Protein AF-A0A164BHK9-F1 (afdb_monomer)

Mean predicted aligned error: 6.38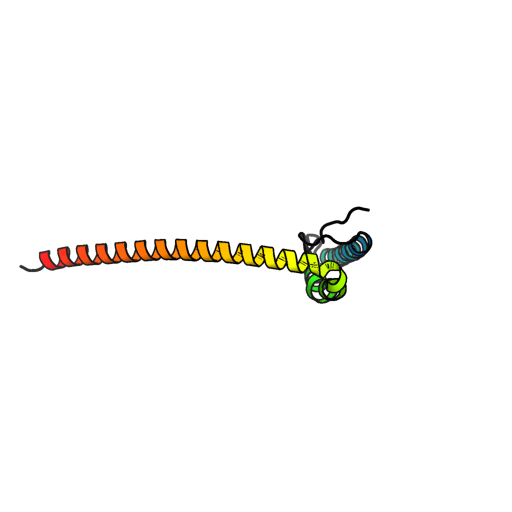 Å

Radius of gyration: 27.45 Å; Cα contacts (8 Å, |Δi|>4): 54; chains: 1; bounding box: 61×32×74 Å

Sequence (116 aa):
MLSRPHPCLGWLYISPADTRRVMDRLLHYRDLELAQDRNFTGMPQAFIDWTWLGWLPSNLHRYEEQVRQHIAYLDGKLSTLNRELEQLAGGVLDNRDAAADLRERLQRQLDARELP

Secondary structure (DSSP, 8-state):
---EE-SSSTT-EE-HHHHHHHHHHHHHHHHHHHHH-TT--S--HHHHHHIIIIIHHHHHHHHHHHHHHHHHHHHHHHHHHHHHHHHHHHHHHHHHHHHHHHHHHHHHHHHHHS--

pLDDT: mean 94.59, std 7.69, range [54.53, 98.38]

Structure (mmCIF, N/CA/C/O backbone):
data_AF-A0A164BHK9-F1
#
_entry.id   AF-A0A164BHK9-F1
#
loop_
_atom_site.group_PDB
_atom_site.id
_atom_site.type_symbol
_atom_site.label_atom_id
_atom_site.label_alt_id
_atom_site.label_comp_id
_atom_site.label_asym_id
_atom_site.label_entity_id
_atom_site.label_seq_id
_atom_site.pdbx_PDB_ins_code
_atom_site.Cartn_x
_atom_site.Cartn_y
_atom_site.Cartn_z
_atom_site.occupancy
_atom_site.B_iso_or_equiv
_atom_site.auth_seq_id
_atom_site.auth_comp_id
_atom_site.auth_asym_id
_atom_site.auth_atom_id
_atom_site.pdbx_PDB_model_num
ATOM 1 N N . MET A 1 1 ? 11.258 15.377 -22.184 1.00 55.84 1 MET A N 1
ATOM 2 C CA . MET A 1 1 ? 10.043 14.612 -21.817 1.00 55.84 1 MET A CA 1
ATOM 3 C C . MET A 1 1 ? 9.897 14.661 -20.306 1.00 55.84 1 MET A C 1
ATOM 5 O O . MET A 1 1 ? 10.898 14.460 -19.632 1.00 55.84 1 MET A O 1
ATOM 9 N N . LEU A 1 2 ? 8.708 14.983 -19.795 1.00 72.00 2 LEU A N 1
ATOM 10 C CA . LEU A 1 2 ? 8.426 15.035 -18.354 1.00 72.00 2 LEU A CA 1
ATOM 11 C C . LEU A 1 2 ? 8.398 13.615 -17.760 1.00 72.00 2 LEU A C 1
ATOM 13 O O . LEU A 1 2 ? 8.042 12.666 -18.465 1.00 72.00 2 LEU A O 1
ATOM 17 N N . SER A 1 3 ? 8.795 13.472 -16.494 1.00 83.00 3 SER A N 1
ATOM 18 C CA . SER A 1 3 ? 8.666 12.221 -15.738 1.00 83.00 3 SER A CA 1
ATOM 19 C C . SER A 1 3 ? 7.192 11.826 -15.604 1.00 83.00 3 SER A C 1
ATOM 21 O O . SER A 1 3 ? 6.305 12.680 -15.549 1.00 83.00 3 SER A O 1
ATOM 23 N N . ARG A 1 4 ? 6.919 10.519 -15.588 1.00 92.94 4 ARG A N 1
ATOM 24 C CA . ARG A 1 4 ? 5.563 9.961 -15.460 1.00 92.94 4 ARG A CA 1
ATOM 25 C C . ARG A 1 4 ? 5.515 8.962 -14.307 1.00 92.94 4 ARG A C 1
ATOM 27 O O . ARG A 1 4 ? 6.542 8.343 -14.032 1.00 92.94 4 ARG A O 1
ATOM 34 N N . PRO A 1 5 ? 4.361 8.784 -13.648 1.00 96.75 5 PRO A N 1
ATOM 35 C CA . PRO A 1 5 ? 4.225 7.760 -12.624 1.00 96.75 5 PRO A CA 1
ATOM 36 C C . PRO A 1 5 ? 4.349 6.360 -13.240 1.00 96.75 5 PRO A C 1
ATOM 38 O O . PRO A 1 5 ? 3.863 6.104 -14.346 1.00 96.75 5 PRO A O 1
ATOM 41 N N . HIS A 1 6 ? 5.002 5.449 -12.522 1.00 97.31 6 HIS A N 1
ATOM 42 C CA . HIS A 1 6 ? 5.078 4.041 -12.884 1.00 97.31 6 HIS A CA 1
ATOM 43 C C . HIS A 1 6 ? 3.663 3.432 -12.840 1.00 97.31 6 HIS A C 1
ATOM 45 O O . HIS A 1 6 ? 2.962 3.600 -11.843 1.00 97.31 6 HIS A O 1
ATOM 51 N N . PRO A 1 7 ? 3.219 2.682 -13.864 1.00 96.50 7 PRO A N 1
ATOM 52 C CA . PRO A 1 7 ? 1.835 2.213 -13.968 1.00 96.50 7 PRO A CA 1
ATOM 53 C C . PRO A 1 7 ? 1.410 1.294 -12.812 1.00 96.50 7 PRO A C 1
ATOM 55 O O . PRO A 1 7 ? 0.268 1.366 -12.376 1.00 96.50 7 PRO A O 1
ATOM 58 N N . CYS A 1 8 ? 2.316 0.454 -12.295 1.00 96.44 8 CYS A N 1
ATOM 59 C CA . CYS A 1 8 ? 2.058 -0.380 -11.108 1.00 96.44 8 CYS A CA 1
ATOM 60 C C . CYS A 1 8 ? 2.337 0.357 -9.782 1.00 96.44 8 CYS A C 1
ATOM 62 O O . CYS A 1 8 ? 1.781 0.005 -8.748 1.00 96.44 8 CYS A O 1
ATOM 64 N N . LEU A 1 9 ? 3.211 1.369 -9.793 1.00 96.81 9 LEU A N 1
ATOM 65 C CA . LEU A 1 9 ? 3.679 2.071 -8.593 1.00 96.81 9 LEU A CA 1
ATOM 66 C C . LEU A 1 9 ? 3.331 3.549 -8.765 1.00 96.81 9 LEU A C 1
ATOM 68 O O . LEU A 1 9 ? 4.212 4.369 -8.989 1.00 96.81 9 LEU A O 1
ATOM 72 N N . GLY A 1 10 ? 2.040 3.885 -8.732 1.00 96.06 10 GLY A N 1
ATOM 73 C CA . GLY A 1 10 ? 1.531 5.207 -9.138 1.00 96.06 10 GLY A CA 1
ATOM 74 C C . GLY A 1 10 ? 2.110 6.416 -8.385 1.00 96.06 10 GLY A C 1
ATOM 75 O O . GLY A 1 10 ? 1.932 7.549 -8.821 1.00 96.06 10 GLY A O 1
ATOM 76 N N . TRP A 1 11 ? 2.818 6.188 -7.279 1.00 96.88 11 TRP A N 1
ATOM 77 C CA . TRP A 1 11 ? 3.549 7.191 -6.500 1.00 96.88 11 TRP A CA 1
ATOM 78 C C . TRP A 1 11 ? 4.995 7.419 -6.979 1.00 96.88 11 TRP A C 1
ATOM 80 O O . TRP A 1 11 ? 5.596 8.435 -6.642 1.00 96.88 11 TRP A O 1
ATOM 90 N N . LEU A 1 12 ? 5.561 6.492 -7.755 1.00 97.62 12 LEU A N 1
ATOM 91 C CA . LEU A 1 12 ? 6.949 6.505 -8.205 1.00 97.62 12 LEU A CA 1
ATOM 92 C C . LEU A 1 12 ? 7.063 7.164 -9.581 1.00 97.62 12 LEU A C 1
ATOM 94 O O . LEU A 1 12 ? 6.663 6.582 -10.590 1.00 97.62 12 LEU A O 1
ATOM 98 N N . TYR A 1 13 ? 7.654 8.352 -9.648 1.00 97.31 13 TYR A N 1
ATOM 99 C CA . TYR A 1 13 ? 7.905 9.048 -10.907 1.00 97.31 13 TYR A CA 1
ATOM 100 C C . TYR A 1 13 ? 9.203 8.565 -11.543 1.00 97.31 13 TYR A C 1
ATOM 102 O O . TYR A 1 13 ? 10.296 8.741 -10.999 1.00 97.31 13 TYR A O 1
ATOM 110 N N . ILE A 1 14 ? 9.076 7.989 -12.735 1.00 96.81 14 ILE A N 1
ATOM 111 C CA . ILE A 1 14 ? 10.175 7.364 -13.465 1.00 96.81 14 ILE A CA 1
ATOM 112 C C . ILE A 1 14 ? 10.640 8.230 -14.634 1.00 96.81 14 ILE A C 1
ATOM 114 O O . ILE A 1 14 ? 9.894 9.039 -15.199 1.00 96.81 14 ILE A O 1
ATOM 118 N N . SER A 1 15 ? 11.911 8.061 -14.998 1.00 95.56 15 SER A N 1
ATOM 119 C CA . SER A 1 15 ? 12.520 8.762 -16.125 1.00 95.56 15 SER A CA 1
ATOM 120 C C . SER A 1 15 ? 11.793 8.432 -17.440 1.00 95.56 15 SER A C 1
ATOM 122 O O . SER A 1 15 ? 11.207 7.352 -17.572 1.00 95.56 15 SER A O 1
ATOM 124 N N . PRO A 1 16 ? 11.851 9.298 -18.468 1.00 94.44 16 PRO A N 1
ATOM 125 C CA . PRO A 1 16 ? 11.268 8.987 -19.776 1.00 94.44 16 PRO A CA 1
ATOM 126 C C . PRO A 1 16 ? 11.830 7.704 -20.410 1.00 94.44 16 PRO A C 1
ATOM 128 O O . PRO A 1 16 ? 11.098 6.963 -21.065 1.00 94.44 16 PRO A O 1
ATOM 131 N N . ALA A 1 17 ? 13.118 7.419 -20.187 1.00 93.19 17 ALA A N 1
ATOM 132 C CA . ALA A 1 17 ? 13.769 6.212 -20.687 1.00 93.19 17 ALA A CA 1
ATOM 133 C C . ALA A 1 17 ? 13.205 4.945 -20.026 1.00 93.19 17 ALA A C 1
ATOM 135 O O . ALA A 1 17 ? 12.899 3.971 -20.715 1.00 93.19 17 ALA A O 1
ATOM 136 N N . ASP A 1 18 ? 13.017 4.969 -18.705 1.00 95.88 18 ASP A N 1
ATOM 137 C CA . ASP A 1 18 ? 12.426 3.838 -17.991 1.00 95.88 18 ASP A CA 1
ATOM 138 C C . ASP A 1 18 ? 10.923 3.730 -18.262 1.00 95.88 18 ASP A C 1
ATOM 140 O O . ASP A 1 18 ? 10.425 2.620 -18.413 1.00 95.88 18 ASP A O 1
ATOM 144 N N . THR A 1 19 ? 10.220 4.857 -18.433 1.00 95.88 19 THR A N 1
ATOM 145 C CA . THR A 1 19 ? 8.799 4.883 -18.822 1.00 95.88 19 THR A CA 1
ATOM 146 C C . THR A 1 19 ? 8.572 4.055 -20.074 1.00 95.88 19 THR A C 1
ATOM 148 O O . THR A 1 19 ? 7.694 3.199 -20.088 1.00 95.88 19 THR A O 1
ATOM 151 N N . ARG A 1 20 ? 9.392 4.263 -21.112 1.00 94.62 20 ARG A N 1
ATOM 152 C CA . ARG A 1 20 ? 9.290 3.493 -22.354 1.00 94.62 20 ARG A CA 1
ATOM 153 C C . ARG A 1 20 ? 9.448 1.994 -22.096 1.00 94.62 20 ARG A C 1
ATOM 155 O O . ARG A 1 20 ? 8.576 1.224 -22.468 1.00 94.62 20 ARG A O 1
ATOM 162 N N . ARG A 1 21 ? 10.507 1.591 -21.384 1.00 95.31 21 ARG A N 1
ATOM 163 C CA . ARG A 1 21 ? 10.793 0.175 -21.080 1.00 95.31 21 ARG A CA 1
ATOM 164 C C . ARG A 1 21 ? 9.684 -0.493 -20.270 1.00 95.31 21 ARG A C 1
ATOM 166 O O . ARG A 1 21 ? 9.343 -1.643 -20.527 1.00 95.31 21 ARG A O 1
ATOM 173 N N . VAL A 1 22 ? 9.153 0.216 -19.280 1.00 97.25 22 VAL A N 1
ATOM 174 C CA . VAL A 1 22 ? 8.082 -0.268 -18.407 1.00 97.25 22 VAL A CA 1
ATOM 175 C C . VAL A 1 22 ? 6.776 -0.410 -19.187 1.00 97.25 22 VAL A C 1
ATOM 177 O O . VAL A 1 22 ? 6.108 -1.430 -19.060 1.00 97.25 22 VAL A O 1
ATOM 180 N N . MET A 1 23 ? 6.435 0.567 -20.030 1.00 96.94 23 MET A N 1
ATOM 181 C CA . MET A 1 23 ? 5.231 0.503 -20.863 1.00 96.94 23 MET A CA 1
ATOM 182 C C . MET A 1 23 ? 5.330 -0.593 -21.925 1.00 96.94 23 MET A C 1
ATOM 184 O O . MET A 1 23 ? 4.388 -1.364 -22.069 1.00 96.94 23 MET A O 1
ATOM 188 N N . ASP A 1 24 ? 6.474 -0.732 -22.600 1.00 97.25 24 ASP A N 1
ATOM 189 C CA . ASP A 1 24 ? 6.707 -1.819 -23.561 1.00 97.25 24 ASP A CA 1
ATOM 190 C C . ASP A 1 24 ? 6.533 -3.190 -22.880 1.00 97.25 24 ASP A C 1
ATOM 192 O O . ASP A 1 24 ? 5.899 -4.096 -23.422 1.00 97.25 24 ASP A O 1
ATOM 196 N N . ARG A 1 25 ? 7.035 -3.332 -21.644 1.00 97.50 25 ARG A N 1
ATOM 197 C CA . ARG A 1 25 ? 6.871 -4.554 -20.848 1.00 97.50 25 ARG A CA 1
ATOM 198 C C . ARG A 1 25 ? 5.417 -4.801 -20.436 1.00 97.50 25 ARG A C 1
ATOM 200 O O . ARG A 1 25 ? 4.969 -5.942 -20.492 1.00 97.50 25 ARG A O 1
ATOM 207 N N . LEU A 1 26 ? 4.689 -3.760 -20.033 1.00 97.31 26 LEU A N 1
ATOM 208 C CA . LEU A 1 26 ? 3.271 -3.852 -19.680 1.00 97.31 26 LEU A CA 1
ATOM 209 C C . LEU A 1 26 ? 2.432 -4.310 -20.876 1.00 97.31 26 LEU A C 1
ATOM 211 O O . LEU A 1 26 ? 1.616 -5.216 -20.732 1.00 97.31 26 LEU A O 1
ATOM 215 N N . LEU A 1 27 ? 2.652 -3.710 -22.050 1.00 96.69 27 LEU A N 1
ATOM 216 C CA . LEU A 1 27 ? 1.958 -4.093 -23.280 1.00 96.69 27 LEU A CA 1
ATOM 217 C C . LEU A 1 27 ? 2.247 -5.551 -23.637 1.00 96.69 27 LEU A C 1
ATOM 219 O O . LEU A 1 27 ? 1.313 -6.299 -23.896 1.00 96.69 27 LEU A O 1
ATOM 223 N N . HIS A 1 28 ? 3.508 -5.978 -23.538 1.00 97.56 28 HIS A N 1
ATOM 224 C CA . HIS A 1 28 ? 3.883 -7.368 -23.779 1.00 97.56 28 HIS A CA 1
ATOM 225 C C . HIS A 1 28 ? 3.115 -8.353 -22.886 1.00 97.56 28 HIS A C 1
ATOM 227 O O . HIS A 1 28 ? 2.515 -9.294 -23.398 1.00 97.56 28 HIS A O 1
ATOM 233 N N . TYR A 1 29 ? 3.088 -8.138 -21.565 1.00 97.88 29 TYR A N 1
ATOM 234 C CA . TYR A 1 29 ? 2.341 -9.031 -20.672 1.00 97.88 29 TYR A CA 1
ATOM 235 C C . TYR A 1 29 ? 0.831 -8.954 -20.896 1.00 97.88 29 TYR A C 1
ATOM 237 O O . TYR A 1 29 ? 0.155 -9.971 -20.804 1.00 97.88 29 TYR A O 1
ATOM 245 N N . ARG A 1 30 ? 0.295 -7.779 -21.237 1.00 96.69 30 ARG A N 1
ATOM 246 C CA . ARG A 1 30 ? -1.127 -7.634 -21.562 1.00 96.69 30 ARG A CA 1
ATOM 247 C C . ARG A 1 30 ? -1.498 -8.440 -22.801 1.00 96.69 30 ARG A C 1
ATOM 249 O O . ARG A 1 30 ? -2.541 -9.079 -22.814 1.00 96.69 30 ARG A O 1
ATOM 256 N N . ASP A 1 31 ? -0.653 -8.427 -23.823 1.00 97.06 31 ASP A N 1
ATOM 257 C CA . ASP A 1 31 ? -0.904 -9.179 -25.049 1.00 97.06 31 ASP A CA 1
ATOM 258 C C . ASP A 1 31 ? -0.833 -10.702 -24.795 1.00 97.06 31 ASP A C 1
ATOM 260 O O . ASP A 1 31 ? -1.596 -11.455 -25.398 1.00 97.06 31 ASP A O 1
ATOM 264 N N . LEU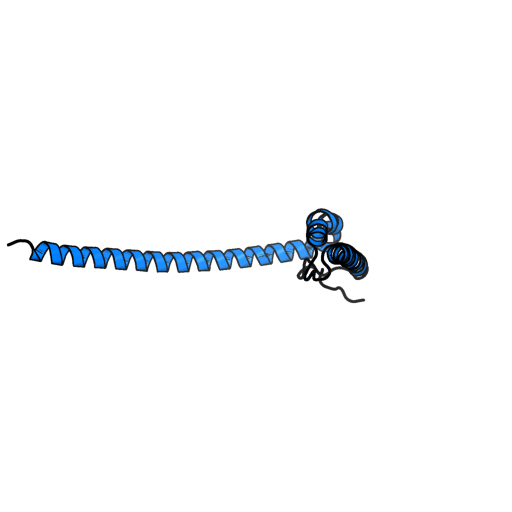 A 1 32 ? 0.007 -11.157 -23.853 1.00 96.62 32 LEU A N 1
ATOM 265 C CA . LEU A 1 32 ? 0.036 -12.558 -23.403 1.00 96.62 32 LEU A CA 1
ATOM 266 C C . LEU A 1 32 ? -1.238 -12.978 -22.653 1.00 96.62 32 LEU A C 1
ATOM 268 O O . LEU A 1 32 ? -1.704 -14.099 -22.850 1.00 96.62 32 LEU A O 1
ATOM 272 N N . GLU A 1 33 ? -1.800 -12.103 -21.816 1.00 97.25 33 GLU A N 1
ATOM 273 C CA . GLU A 1 33 ? -3.080 -12.358 -21.138 1.00 97.25 33 GLU A CA 1
ATOM 274 C C . GLU A 1 33 ? -4.233 -12.384 -22.145 1.00 97.25 33 GLU A C 1
ATOM 276 O O . GLU A 1 33 ? -5.019 -13.324 -22.161 1.00 97.25 33 GLU A O 1
ATOM 281 N N . LEU A 1 34 ? -4.286 -11.411 -23.064 1.00 96.00 34 LEU A N 1
ATOM 282 C CA . LEU A 1 34 ? -5.325 -11.332 -24.098 1.00 96.00 34 LEU A CA 1
ATOM 283 C C . LEU A 1 34 ? -5.315 -12.524 -25.064 1.00 96.00 34 LEU A C 1
ATOM 285 O O . LEU A 1 34 ? -6.351 -12.873 -25.637 1.00 96.00 34 LEU A O 1
ATOM 289 N N . ALA A 1 35 ? -4.152 -13.149 -25.262 1.00 96.19 35 ALA A N 1
ATOM 290 C CA . 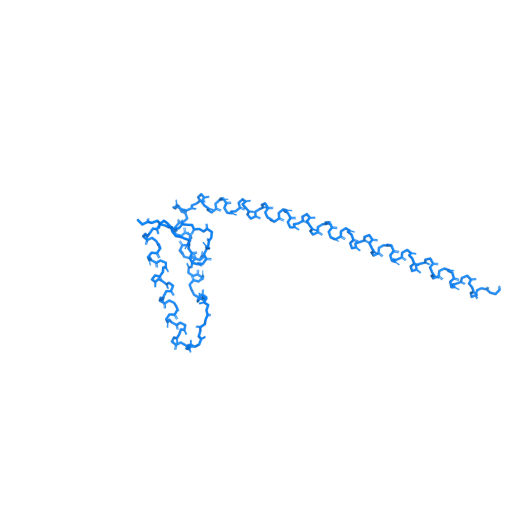ALA A 1 35 ? -4.040 -14.381 -26.032 1.00 96.19 35 ALA A CA 1
ATOM 291 C C . ALA A 1 35 ? -4.698 -15.583 -25.329 1.00 96.19 35 ALA A C 1
ATOM 293 O O . ALA A 1 35 ? -5.155 -16.499 -26.014 1.00 96.19 35 ALA A O 1
ATOM 294 N N . GLN A 1 36 ? -4.760 -15.579 -23.994 1.00 94.88 36 GLN A N 1
ATOM 295 C CA . GLN A 1 36 ? -5.376 -16.633 -23.181 1.00 94.88 36 GLN A CA 1
ATOM 296 C C . GLN A 1 36 ? -6.856 -16.338 -22.903 1.00 94.88 36 GLN A C 1
ATOM 298 O O . GLN A 1 36 ? -7.703 -17.211 -23.081 1.00 94.88 36 GLN A O 1
ATOM 303 N N . ASP A 1 37 ? -7.169 -15.096 -22.536 1.00 95.38 37 ASP A N 1
ATOM 304 C CA . ASP A 1 37 ? -8.517 -14.586 -22.310 1.00 95.38 37 ASP A CA 1
ATOM 305 C C . ASP A 1 37 ? -8.720 -13.262 -23.058 1.00 95.38 37 ASP A C 1
ATOM 307 O O . ASP A 1 37 ? -8.240 -12.201 -22.661 1.00 95.38 37 ASP A O 1
ATOM 311 N N . ARG A 1 38 ? -9.509 -13.307 -24.137 1.00 93.19 38 ARG A N 1
ATOM 312 C CA . ARG A 1 38 ? -9.814 -12.129 -24.967 1.00 93.19 38 ARG A CA 1
ATOM 313 C C . ARG A 1 38 ? -10.562 -11.024 -24.222 1.00 93.19 38 ARG A C 1
ATOM 315 O O . ARG A 1 38 ? -10.564 -9.891 -24.696 1.00 93.19 38 ARG A O 1
ATOM 322 N N . ASN A 1 39 ? -11.205 -11.348 -23.103 1.00 95.19 39 ASN A N 1
ATOM 323 C CA . ASN A 1 39 ? -11.925 -10.394 -22.267 1.00 95.19 39 ASN A CA 1
ATOM 324 C C . ASN A 1 39 ? -11.092 -9.933 -21.068 1.00 95.19 39 ASN A C 1
ATOM 326 O O . ASN A 1 39 ? -11.636 -9.280 -20.177 1.00 95.19 39 ASN A O 1
ATOM 330 N N . PHE A 1 40 ? -9.793 -10.249 -21.032 1.00 94.69 40 PHE A N 1
ATOM 331 C CA . PHE A 1 40 ? -8.923 -9.825 -19.950 1.00 94.69 40 PHE A CA 1
ATOM 332 C C . PHE A 1 40 ? -8.969 -8.301 -19.773 1.00 94.69 40 PHE A C 1
ATOM 334 O O . PHE A 1 40 ? -8.793 -7.521 -20.715 1.00 94.69 40 PHE A O 1
ATOM 341 N N . THR A 1 41 ? -9.174 -7.877 -18.528 1.00 92.00 41 THR A N 1
ATOM 342 C CA . THR A 1 41 ? -9.159 -6.470 -18.127 1.00 92.00 41 THR A CA 1
ATOM 343 C C . THR A 1 41 ? -8.264 -6.284 -16.909 1.00 92.00 41 THR A C 1
ATOM 345 O O . THR A 1 41 ? -8.096 -7.189 -16.096 1.00 92.00 41 THR A O 1
ATOM 348 N N . GLY A 1 42 ? -7.700 -5.085 -16.766 1.00 91.88 42 GLY A N 1
ATOM 349 C CA . GLY A 1 42 ? -6.830 -4.748 -15.643 1.00 91.88 42 GLY A CA 1
ATOM 350 C C . GLY A 1 42 ? -5.343 -4.940 -15.940 1.00 91.88 42 GLY A C 1
ATOM 351 O O . GLY A 1 42 ? -4.905 -4.916 -17.092 1.00 91.88 42 GLY A O 1
ATOM 352 N N . MET A 1 43 ? -4.551 -5.032 -14.872 1.00 95.31 43 MET A N 1
ATOM 353 C CA . MET A 1 43 ? -3.097 -5.144 -14.944 1.00 95.31 43 MET A CA 1
ATOM 354 C C . MET A 1 43 ? -2.676 -6.620 -14.889 1.00 95.31 43 MET A C 1
ATOM 356 O O . MET A 1 43 ? -3.066 -7.300 -13.943 1.00 95.31 43 MET A O 1
ATOM 360 N N . PRO A 1 44 ? -1.868 -7.114 -15.845 1.00 97.19 44 PRO A N 1
ATOM 361 C CA . PRO A 1 44 ? -1.355 -8.485 -15.816 1.00 97.19 44 PRO A CA 1
ATOM 362 C C . PRO A 1 44 ? -0.567 -8.778 -14.536 1.00 97.19 44 PRO A C 1
ATOM 364 O O . PRO A 1 44 ? 0.328 -8.005 -14.178 1.00 97.19 44 PRO A O 1
ATOM 367 N N . GLN A 1 45 ? -0.828 -9.917 -13.888 1.00 96.25 45 GLN A N 1
ATOM 368 C CA . GLN A 1 45 ? -0.123 -10.295 -12.655 1.00 96.25 45 GLN A CA 1
ATOM 369 C C . GLN A 1 45 ? 1.384 -10.458 -12.902 1.00 96.25 45 GLN A C 1
ATOM 371 O O . GLN A 1 45 ? 2.196 -9.952 -12.132 1.00 96.25 45 GLN A O 1
ATOM 376 N N . ALA A 1 46 ? 1.770 -11.037 -14.043 1.00 97.50 46 ALA A N 1
ATOM 377 C CA . ALA A 1 46 ? 3.174 -11.178 -14.430 1.00 97.50 46 ALA A CA 1
ATOM 378 C C . ALA A 1 46 ? 3.920 -9.831 -14.527 1.00 97.50 46 ALA A C 1
ATOM 380 O O . ALA A 1 46 ? 5.121 -9.754 -14.255 1.00 97.50 46 ALA A O 1
ATOM 381 N N . PHE A 1 47 ? 3.223 -8.745 -14.883 1.00 98.31 47 PHE A N 1
ATOM 382 C CA . PHE A 1 47 ? 3.811 -7.407 -14.890 1.00 98.31 47 PHE A CA 1
ATOM 383 C C . PHE A 1 47 ? 4.013 -6.857 -13.471 1.00 98.31 47 PHE A C 1
ATOM 385 O O . PHE A 1 47 ? 5.036 -6.219 -13.202 1.00 98.31 47 PHE A O 1
ATOM 392 N N . ILE A 1 48 ? 3.065 -7.111 -12.564 1.00 98.06 48 ILE A N 1
ATOM 393 C CA . ILE A 1 48 ? 3.172 -6.743 -11.144 1.00 98.06 48 ILE A CA 1
ATOM 394 C C . ILE A 1 48 ? 4.363 -7.476 -10.518 1.00 98.06 48 ILE A C 1
ATOM 396 O O . ILE A 1 48 ? 5.238 -6.836 -9.933 1.00 98.06 48 ILE A O 1
ATOM 400 N N . ASP A 1 49 ? 4.459 -8.787 -10.728 1.00 98.31 49 ASP A N 1
ATOM 401 C CA . ASP A 1 49 ? 5.543 -9.613 -10.193 1.00 98.31 49 ASP A CA 1
ATOM 402 C C . ASP A 1 49 ? 6.898 -9.158 -10.743 1.00 98.31 49 ASP A C 1
ATOM 404 O O . ASP A 1 49 ? 7.843 -8.930 -9.989 1.00 98.31 49 ASP A O 1
ATOM 408 N N . TRP A 1 50 ? 6.989 -8.919 -12.055 1.00 98.06 50 TRP A N 1
ATOM 409 C CA . TRP A 1 50 ? 8.193 -8.360 -12.669 1.00 98.06 50 TRP A CA 1
ATOM 410 C C . TRP A 1 50 ? 8.575 -6.994 -12.085 1.00 98.06 50 TRP A C 1
ATOM 412 O O . TRP A 1 50 ? 9.763 -6.722 -11.889 1.00 98.06 50 TRP A O 1
ATOM 422 N N . THR A 1 51 ? 7.590 -6.140 -11.792 1.00 98.12 51 THR A N 1
ATOM 423 C CA . THR A 1 51 ? 7.828 -4.824 -11.190 1.00 98.12 51 THR A CA 1
ATOM 424 C C . THR A 1 51 ? 8.500 -4.967 -9.829 1.00 98.12 51 THR A C 1
ATOM 426 O O . THR A 1 51 ? 9.530 -4.337 -9.592 1.00 98.12 51 THR A O 1
ATOM 429 N N . TRP A 1 52 ? 7.946 -5.801 -8.949 1.00 97.94 52 TRP A N 1
ATOM 430 C CA . TRP A 1 52 ? 8.413 -5.932 -7.569 1.00 97.94 52 TRP A CA 1
ATOM 431 C C . TRP A 1 52 ? 9.671 -6.785 -7.430 1.00 97.94 52 TRP A C 1
ATOM 433 O O . TRP A 1 52 ? 10.570 -6.426 -6.674 1.00 97.94 52 TRP A O 1
ATOM 443 N N . LEU A 1 53 ? 9.755 -7.892 -8.164 1.00 97.75 53 LEU A N 1
ATOM 444 C CA . LEU A 1 53 ? 10.831 -8.872 -8.011 1.00 97.75 53 LEU A CA 1
ATOM 445 C C . LEU A 1 53 ? 12.052 -8.552 -8.877 1.00 97.75 53 LEU A C 1
ATOM 447 O O . LEU A 1 53 ? 13.157 -8.988 -8.567 1.00 97.75 53 LEU A O 1
ATOM 451 N N . GLY A 1 54 ? 11.868 -7.804 -9.967 1.00 96.94 54 GLY A N 1
ATOM 452 C CA . GLY A 1 54 ? 12.927 -7.533 -10.938 1.00 96.94 54 GLY A CA 1
ATOM 453 C C . GLY A 1 54 ? 13.213 -6.049 -11.109 1.00 96.94 54 GLY A C 1
ATOM 454 O O . GLY A 1 54 ? 14.317 -5.581 -10.819 1.00 96.94 54 GLY A O 1
ATOM 455 N N . TRP A 1 55 ? 12.233 -5.300 -11.617 1.00 97.69 55 TRP A N 1
ATOM 456 C CA . TRP A 1 55 ? 12.454 -3.928 -12.061 1.00 97.69 55 TRP A CA 1
ATOM 457 C C . TRP A 1 55 ? 12.792 -2.992 -10.899 1.00 97.69 55 TRP A C 1
ATOM 459 O O . TRP A 1 55 ? 13.832 -2.339 -10.954 1.00 97.69 55 TRP A O 1
ATOM 469 N N . LEU A 1 56 ? 11.978 -2.930 -9.843 1.00 97.38 56 LEU A N 1
ATOM 470 C CA . LEU A 1 56 ? 12.193 -1.984 -8.747 1.00 97.38 56 LEU A CA 1
ATOM 471 C C . LEU A 1 56 ? 13.538 -2.221 -8.033 1.00 97.38 56 LEU A C 1
ATOM 473 O O . LEU A 1 56 ? 14.309 -1.262 -7.963 1.00 97.38 56 LEU A O 1
ATOM 477 N N . PRO A 1 57 ? 13.900 -3.448 -7.596 1.00 97.50 57 PRO A N 1
ATOM 478 C CA . PRO A 1 57 ? 15.206 -3.708 -6.984 1.00 97.50 57 PRO A CA 1
ATOM 479 C C . PRO A 1 57 ? 16.377 -3.289 -7.879 1.00 97.50 57 PRO A C 1
ATOM 481 O O . PRO A 1 57 ? 17.303 -2.614 -7.431 1.00 97.50 57 PRO A O 1
ATOM 484 N N . SER A 1 58 ? 16.301 -3.602 -9.177 1.00 97.19 58 SER A N 1
ATOM 485 C CA . SER A 1 5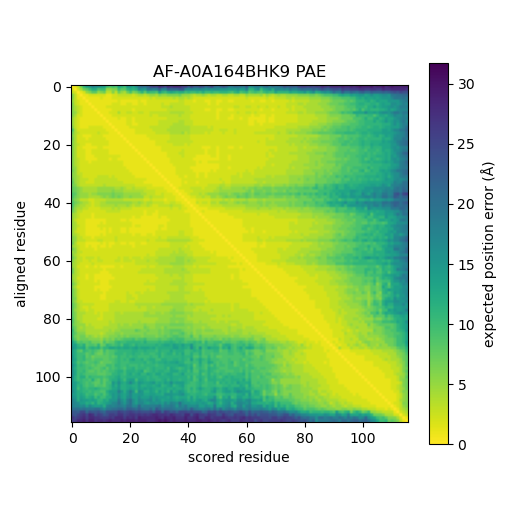8 ? 17.354 -3.267 -10.148 1.00 97.19 58 SER A CA 1
ATOM 486 C C . SER A 1 58 ? 17.496 -1.762 -10.394 1.00 97.19 58 SER A C 1
ATOM 488 O O . SER A 1 58 ? 18.543 -1.292 -10.837 1.00 97.19 58 SER A O 1
ATOM 490 N N . ASN A 1 59 ? 16.442 -0.989 -10.133 1.00 96.81 59 ASN A N 1
ATOM 491 C CA . ASN A 1 59 ? 16.392 0.450 -10.376 1.00 96.81 59 ASN A CA 1
ATOM 492 C C . ASN A 1 59 ? 16.412 1.281 -9.089 1.00 96.81 59 ASN A C 1
ATOM 494 O O . ASN A 1 59 ? 16.399 2.509 -9.169 1.00 96.81 59 ASN A O 1
ATOM 498 N N . LEU A 1 60 ? 16.488 0.637 -7.920 1.00 95.81 60 LEU A N 1
ATOM 499 C CA . LEU A 1 60 ? 16.352 1.298 -6.627 1.00 95.81 60 LEU A CA 1
ATOM 500 C C . LEU A 1 60 ? 17.390 2.406 -6.443 1.00 95.81 60 LEU A C 1
ATOM 502 O O . LEU A 1 60 ? 17.034 3.503 -6.041 1.00 95.81 60 LEU A O 1
ATOM 506 N N . HIS A 1 61 ? 18.633 2.177 -6.869 1.00 96.50 61 HIS A N 1
ATOM 507 C CA . HIS A 1 61 ? 19.715 3.168 -6.820 1.00 96.50 61 HIS A CA 1
ATOM 508 C C . HIS A 1 61 ? 19.391 4.509 -7.511 1.00 96.50 61 HIS A C 1
ATOM 510 O O . HIS A 1 61 ? 19.989 5.525 -7.176 1.00 96.50 61 HIS A O 1
ATOM 516 N N . ARG A 1 62 ? 18.458 4.541 -8.476 1.00 95.81 62 ARG A N 1
ATOM 517 C CA . ARG A 1 62 ? 18.016 5.778 -9.151 1.00 95.81 62 ARG A CA 1
ATOM 518 C C . ARG A 1 62 ? 16.825 6.448 -8.478 1.00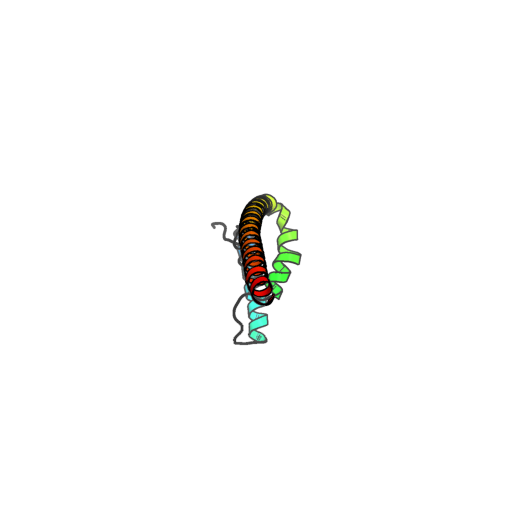 95.81 62 ARG A C 1
ATOM 520 O O . ARG A 1 62 ? 16.616 7.642 -8.671 1.00 95.81 62 ARG A O 1
ATOM 527 N N . TYR A 1 63 ? 16.031 5.681 -7.742 1.00 96.81 63 TYR A N 1
ATOM 528 C CA . TYR A 1 63 ? 14.736 6.114 -7.223 1.00 96.81 63 TYR A CA 1
ATOM 529 C C . TYR A 1 63 ? 14.623 6.028 -5.701 1.00 96.81 63 TYR A C 1
ATOM 531 O O . TYR A 1 63 ? 13.551 6.273 -5.155 1.00 96.81 63 TYR A O 1
ATOM 539 N N . GLU A 1 64 ? 15.721 5.707 -5.021 1.00 97.62 64 GLU A N 1
ATOM 540 C CA . GLU A 1 64 ? 15.783 5.426 -3.590 1.00 97.62 64 GLU A CA 1
ATOM 541 C C . GLU A 1 64 ? 15.124 6.522 -2.756 1.00 97.62 64 GLU A C 1
ATOM 543 O O . GLU A 1 64 ? 14.345 6.228 -1.857 1.00 97.62 64 GLU A O 1
ATOM 548 N N . GLU A 1 65 ? 15.366 7.785 -3.099 1.00 97.69 65 GLU A N 1
ATOM 549 C CA . GLU A 1 65 ? 14.807 8.911 -2.359 1.00 97.69 65 GLU A CA 1
ATOM 550 C C . GLU A 1 65 ? 13.274 8.964 -2.430 1.00 97.69 65 GLU A C 1
ATOM 552 O O . GLU A 1 65 ? 12.614 9.147 -1.411 1.00 97.69 65 GLU A O 1
ATOM 557 N N . GLN A 1 66 ? 12.684 8.703 -3.601 1.00 97.69 66 GLN A N 1
ATOM 558 C CA . GLN A 1 66 ? 11.225 8.606 -3.724 1.00 97.69 66 GLN A CA 1
ATOM 559 C C . GLN A 1 66 ? 10.677 7.417 -2.927 1.00 97.69 66 GLN A C 1
ATOM 561 O O . GLN A 1 66 ? 9.610 7.520 -2.325 1.00 97.69 66 GLN A O 1
ATOM 566 N N . VAL A 1 67 ? 11.411 6.298 -2.891 1.00 97.75 67 VAL A N 1
ATOM 567 C CA . VAL A 1 67 ? 11.030 5.131 -2.084 1.00 97.75 67 VAL A CA 1
ATOM 568 C C . VAL A 1 67 ? 11.060 5.468 -0.594 1.00 97.75 67 VAL A C 1
ATOM 570 O O . VAL A 1 67 ? 10.083 5.195 0.096 1.00 97.75 67 VAL A O 1
ATOM 573 N N . ARG A 1 68 ? 12.117 6.122 -0.097 1.00 98.12 68 ARG A N 1
ATOM 574 C CA . ARG A 1 68 ? 12.211 6.557 1.308 1.00 98.12 68 ARG A CA 1
ATOM 575 C C . ARG A 1 68 ? 11.087 7.518 1.685 1.00 98.12 68 ARG A C 1
ATOM 577 O O . ARG A 1 68 ? 10.464 7.346 2.728 1.00 98.12 68 ARG A O 1
ATOM 584 N N . GLN A 1 69 ? 10.789 8.491 0.825 1.00 98.06 69 GLN A N 1
ATOM 585 C CA . GLN A 1 69 ? 9.688 9.432 1.041 1.00 98.06 69 GLN A CA 1
ATOM 586 C C . GLN A 1 69 ? 8.336 8.721 1.092 1.00 98.06 69 GLN A C 1
ATOM 588 O O . GLN A 1 69 ? 7.500 9.036 1.940 1.00 98.06 69 GLN A O 1
ATOM 593 N N . HIS A 1 70 ? 8.121 7.733 0.221 1.00 97.94 70 HIS A N 1
ATOM 594 C CA . HIS A 1 70 ? 6.884 6.968 0.233 1.00 97.94 70 HIS A CA 1
ATOM 595 C C . HIS A 1 70 ? 6.769 6.061 1.465 1.00 97.94 70 HIS A C 1
ATOM 597 O O . HIS A 1 70 ? 5.687 5.974 2.036 1.00 97.94 70 HIS A O 1
ATOM 603 N N . ILE A 1 71 ? 7.871 5.457 1.927 1.00 98.19 71 ILE A N 1
ATOM 604 C CA . ILE A 1 71 ? 7.909 4.712 3.197 1.00 98.19 71 ILE A CA 1
ATOM 605 C C . ILE A 1 71 ? 7.509 5.628 4.357 1.00 98.19 71 ILE A C 1
ATOM 607 O O . ILE A 1 71 ? 6.575 5.305 5.081 1.00 98.19 71 ILE A O 1
ATOM 611 N N . ALA A 1 72 ? 8.114 6.814 4.473 1.00 98.25 72 ALA A N 1
ATOM 612 C CA . ALA A 1 72 ? 7.776 7.766 5.533 1.00 98.25 72 ALA A CA 1
ATOM 613 C C . ALA A 1 72 ? 6.299 8.208 5.489 1.00 98.25 72 ALA A C 1
ATOM 615 O O . ALA A 1 72 ? 5.647 8.342 6.526 1.00 98.25 72 ALA A O 1
ATOM 616 N N . TYR A 1 73 ? 5.746 8.403 4.286 1.00 97.94 73 TYR A N 1
ATOM 617 C CA . TYR A 1 73 ? 4.317 8.661 4.106 1.00 97.94 73 TYR A CA 1
ATOM 618 C C . TYR A 1 73 ? 3.452 7.492 4.608 1.00 97.94 73 TYR A C 1
ATOM 620 O O . TYR A 1 73 ? 2.460 7.716 5.306 1.00 97.94 73 TYR A O 1
ATOM 628 N N . LEU A 1 74 ? 3.820 6.253 4.267 1.00 98.31 74 LEU A N 1
ATOM 629 C CA . LEU A 1 74 ? 3.101 5.056 4.699 1.00 98.31 74 LEU A CA 1
ATOM 630 C C . LEU A 1 74 ? 3.179 4.866 6.217 1.00 98.31 74 LEU A C 1
ATOM 632 O O . LEU A 1 74 ? 2.150 4.583 6.822 1.00 98.31 74 LEU A O 1
ATOM 636 N N . ASP A 1 75 ? 4.332 5.104 6.839 1.00 98.38 75 ASP A N 1
ATOM 637 C CA . ASP A 1 75 ? 4.500 5.033 8.296 1.00 98.38 75 ASP A CA 1
ATOM 638 C C . ASP A 1 75 ? 3.589 6.033 9.019 1.00 98.38 75 ASP A C 1
ATOM 640 O O . ASP A 1 75 ? 2.893 5.683 9.976 1.00 98.38 75 ASP A O 1
ATOM 644 N N . GLY A 1 76 ? 3.523 7.273 8.520 1.00 98.25 76 GLY A N 1
ATOM 645 C CA . GLY A 1 76 ? 2.601 8.282 9.038 1.00 98.25 76 GLY A CA 1
ATOM 646 C C . GLY A 1 76 ? 1.141 7.846 8.906 1.00 98.25 76 GLY A C 1
ATOM 647 O O . GLY A 1 76 ? 0.379 7.916 9.870 1.00 98.25 76 GLY A O 1
ATOM 648 N N . LYS A 1 77 ? 0.761 7.325 7.733 1.00 97.75 77 LYS A N 1
ATOM 649 C CA . LYS A 1 77 ? -0.595 6.823 7.482 1.00 97.75 77 LYS A CA 1
ATOM 650 C C . LYS A 1 77 ? -0.956 5.650 8.399 1.00 97.75 77 LYS A C 1
ATOM 652 O O . LYS A 1 77 ? -2.059 5.628 8.939 1.00 97.75 77 LYS A O 1
ATOM 657 N N . LEU A 1 78 ? -0.043 4.699 8.595 1.00 97.94 78 LEU A N 1
ATOM 658 C CA . LEU A 1 78 ? -0.233 3.560 9.495 1.00 97.94 78 LEU A CA 1
ATOM 659 C C . LEU A 1 78 ? -0.398 4.017 10.948 1.00 97.94 78 LEU A C 1
ATOM 661 O O . LEU A 1 78 ? -1.293 3.537 11.637 1.00 97.94 78 LEU A O 1
ATOM 665 N N . SER A 1 79 ? 0.404 4.985 11.397 1.00 97.69 79 SER A N 1
ATOM 666 C CA . SER A 1 79 ? 0.286 5.569 12.739 1.00 97.69 79 SER A CA 1
ATOM 667 C C . SER A 1 79 ? -1.085 6.211 12.977 1.00 97.69 79 SER A C 1
ATOM 669 O O . SER A 1 79 ? -1.706 5.987 14.018 1.00 97.69 79 SER A O 1
ATOM 671 N N . THR A 1 80 ? -1.600 6.960 11.996 1.00 97.69 80 THR A N 1
ATOM 672 C CA . THR A 1 80 ? -2.951 7.534 12.063 1.00 97.69 80 THR A CA 1
ATOM 673 C C . THR A 1 80 ? -4.023 6.451 12.140 1.00 97.69 80 THR A C 1
ATOM 675 O O . THR A 1 80 ? -4.849 6.492 13.047 1.00 97.69 80 THR A O 1
ATOM 678 N N . LEU A 1 81 ? -3.977 5.456 11.247 1.00 97.50 81 LEU A N 1
ATOM 679 C CA . LEU A 1 81 ? -4.957 4.366 11.223 1.00 97.50 81 LEU A CA 1
ATOM 680 C C . LEU A 1 81 ? -4.956 3.556 12.527 1.00 97.50 81 LEU A C 1
ATOM 682 O O . LEU A 1 81 ? -6.019 3.211 13.034 1.00 97.50 81 LEU A O 1
ATOM 686 N N . ASN A 1 82 ? -3.784 3.295 13.109 1.00 96.50 82 ASN A N 1
ATOM 687 C CA . ASN A 1 82 ? -3.686 2.596 14.391 1.00 96.50 82 ASN A CA 1
ATOM 688 C C . ASN A 1 82 ? -4.335 3.394 15.526 1.00 96.50 82 ASN A C 1
ATOM 690 O O . ASN A 1 82 ? -5.079 2.830 16.321 1.00 96.50 82 ASN A O 1
ATOM 694 N N . ARG A 1 83 ? -4.122 4.713 15.570 1.00 96.50 83 ARG A N 1
ATOM 695 C CA . ARG A 1 83 ? -4.761 5.577 16.571 1.00 96.50 83 ARG A CA 1
ATOM 696 C C . ARG A 1 83 ? -6.281 5.595 16.425 1.00 96.50 83 ARG A C 1
ATOM 698 O O . ARG A 1 83 ? -6.992 5.561 17.424 1.00 96.50 83 ARG A O 1
ATOM 705 N N . GLU A 1 84 ? -6.780 5.655 15.193 1.00 96.81 84 GLU A N 1
ATOM 706 C CA . GLU A 1 84 ? -8.219 5.584 14.916 1.00 96.81 84 GLU A CA 1
ATOM 707 C C . GLU A 1 84 ? -8.804 4.240 15.371 1.00 96.81 84 GLU A C 1
ATOM 709 O O . GLU A 1 84 ? -9.856 4.210 16.010 1.00 96.81 84 GLU A O 1
ATOM 714 N N . LEU A 1 85 ? -8.098 3.133 15.115 1.00 96.00 85 LEU A N 1
ATOM 715 C CA . LEU A 1 85 ? -8.492 1.807 15.593 1.00 96.00 85 LEU A CA 1
ATOM 716 C C . LEU A 1 85 ? -8.518 1.722 17.120 1.00 96.00 85 LEU A C 1
ATOM 718 O O . LEU A 1 85 ? -9.480 1.195 17.670 1.00 96.00 85 LEU A O 1
ATOM 722 N N . GLU A 1 86 ? -7.508 2.252 17.810 1.00 94.88 86 GLU A N 1
ATOM 723 C CA . GLU A 1 86 ? -7.463 2.286 19.277 1.00 94.88 86 GLU A CA 1
ATOM 724 C C . GLU A 1 86 ? -8.634 3.083 19.863 1.00 94.88 86 GLU A C 1
ATOM 726 O O . GLU A 1 86 ? -9.281 2.631 20.808 1.00 94.88 86 GLU A O 1
ATOM 731 N N . GLN A 1 87 ? -8.958 4.237 19.274 1.00 95.00 87 GLN A N 1
ATOM 732 C CA . GLN A 1 87 ? -10.093 5.058 19.701 1.00 95.00 87 GLN A CA 1
ATOM 733 C C . GLN A 1 87 ? -11.430 4.340 19.500 1.00 95.00 87 GLN A C 1
ATOM 735 O O . GLN A 1 87 ? -12.267 4.321 20.405 1.00 95.00 87 GLN A O 1
ATOM 740 N N . LEU A 1 88 ? -11.628 3.722 18.333 1.00 94.56 88 LEU A N 1
ATOM 741 C CA . LEU A 1 88 ? -12.833 2.949 18.042 1.00 94.56 88 LEU A CA 1
ATOM 742 C C . LEU A 1 88 ? -12.958 1.740 18.970 1.00 94.56 88 LEU A C 1
ATOM 744 O O . LEU A 1 88 ? -14.033 1.494 19.515 1.00 94.56 88 LEU A O 1
ATOM 748 N N . ALA A 1 89 ? -11.864 1.008 19.182 1.00 93.75 89 ALA A N 1
ATOM 749 C CA . ALA A 1 89 ? -11.834 -0.130 20.088 1.00 93.75 89 ALA A CA 1
ATOM 750 C C . ALA A 1 89 ? -12.174 0.292 21.523 1.00 93.75 89 ALA A C 1
ATOM 752 O O . ALA A 1 89 ? -13.002 -0.363 22.151 1.00 93.75 89 ALA A O 1
ATOM 753 N N . GLY A 1 90 ? -11.617 1.405 22.011 1.00 93.12 90 GLY A N 1
ATOM 754 C CA . GLY A 1 90 ? -11.949 1.971 23.321 1.00 93.12 90 GLY A CA 1
ATOM 755 C C . GLY A 1 90 ? -13.444 2.260 23.467 1.00 93.12 90 GLY A C 1
ATOM 756 O O . GLY A 1 90 ? -14.082 1.738 24.375 1.00 93.12 90 GLY A O 1
ATOM 757 N N . GLY A 1 91 ? -14.038 2.975 22.508 1.00 93.50 91 GLY A N 1
ATOM 758 C CA . GLY A 1 91 ? -15.476 3.265 22.539 1.00 93.50 91 GLY A CA 1
ATOM 759 C C . GLY A 1 91 ? -16.360 2.011 22.475 1.00 93.50 91 GLY A C 1
ATOM 760 O O . GLY A 1 91 ? -17.413 1.951 23.108 1.00 93.50 91 GLY A O 1
ATOM 761 N N . VAL A 1 92 ? -15.945 0.978 21.736 1.00 95.06 92 VAL A N 1
ATOM 762 C CA . VAL A 1 92 ? -16.659 -0.311 21.702 1.00 95.06 92 VAL A CA 1
ATOM 763 C C . VAL A 1 92 ? -16.552 -1.046 23.041 1.00 95.06 92 VAL A C 1
ATOM 765 O O . VAL A 1 92 ? -17.543 -1.630 23.484 1.00 95.06 92 VAL A O 1
ATOM 768 N N . LEU A 1 93 ? -15.389 -1.012 23.694 1.00 94.38 93 LEU A N 1
ATOM 769 C CA . LEU A 1 93 ? -15.190 -1.612 25.015 1.00 94.38 93 LEU A CA 1
ATOM 770 C C . LEU A 1 93 ? -16.030 -0.904 26.084 1.00 94.38 93 LEU A C 1
ATOM 772 O O . LEU A 1 93 ? -16.740 -1.584 26.821 1.00 94.38 93 LEU A O 1
ATOM 776 N N . ASP A 1 94 ? -16.052 0.430 26.093 1.00 94.88 94 ASP A N 1
ATOM 777 C CA . ASP A 1 94 ? -16.880 1.216 27.017 1.00 94.88 94 ASP A CA 1
ATOM 778 C C . ASP A 1 94 ? -18.373 0.885 26.850 1.00 94.88 94 ASP A C 1
ATOM 780 O O . ASP A 1 94 ? -19.095 0.661 27.824 1.00 94.88 94 ASP A O 1
ATOM 784 N N . ASN A 1 95 ? -18.842 0.781 25.601 1.00 94.12 95 ASN A N 1
ATOM 785 C CA . ASN A 1 95 ? -20.221 0.393 25.302 1.00 94.12 95 ASN A CA 1
ATOM 786 C C . ASN A 1 95 ? -20.543 -1.035 25.767 1.00 94.12 95 ASN A C 1
ATOM 788 O O . ASN A 1 95 ? -21.635 -1.285 26.283 1.00 94.12 95 ASN A O 1
ATOM 792 N N . ARG A 1 96 ? -19.609 -1.981 25.587 1.00 94.81 96 ARG A N 1
ATOM 793 C CA . ARG A 1 96 ? -19.755 -3.361 26.071 1.00 94.81 96 ARG A CA 1
ATOM 794 C C . ARG A 1 96 ? -19.896 -3.384 27.590 1.00 94.81 96 ARG A C 1
ATOM 796 O O . ARG A 1 96 ? -20.778 -4.075 28.098 1.00 94.81 96 ARG A O 1
ATOM 803 N N . ASP A 1 97 ? -19.052 -2.642 28.294 1.00 96.56 97 ASP A N 1
ATOM 804 C CA . ASP A 1 97 ? -19.025 -2.629 29.755 1.00 96.56 97 ASP A CA 1
ATOM 805 C C . ASP A 1 97 ? -20.293 -1.969 30.317 1.00 96.56 97 ASP A C 1
ATOM 807 O O . ASP A 1 97 ? -20.950 -2.541 31.185 1.00 96.56 97 ASP A O 1
ATOM 811 N N . ALA A 1 98 ? -20.752 -0.863 29.720 1.00 96.94 98 ALA A N 1
ATOM 812 C CA . ALA A 1 98 ? -22.036 -0.249 30.065 1.00 96.94 98 ALA A CA 1
ATOM 813 C C . ALA A 1 98 ? -23.231 -1.200 29.847 1.00 96.94 98 ALA A C 1
ATOM 815 O O . ALA A 1 98 ? -24.161 -1.245 30.660 1.00 96.94 98 ALA A O 1
ATOM 816 N N . ALA A 1 99 ? -23.217 -1.985 28.764 1.00 97.12 99 ALA A N 1
ATOM 817 C CA . ALA A 1 99 ? -24.245 -2.989 28.503 1.00 97.12 99 ALA A CA 1
ATOM 818 C C . ALA A 1 99 ? -24.198 -4.146 29.517 1.00 97.12 99 ALA A C 1
ATOM 820 O O . ALA A 1 99 ? -25.251 -4.606 29.970 1.00 97.12 99 ALA A O 1
ATOM 821 N N . ALA A 1 100 ? -23.000 -4.601 29.898 1.00 97.38 100 ALA A N 1
ATOM 822 C CA .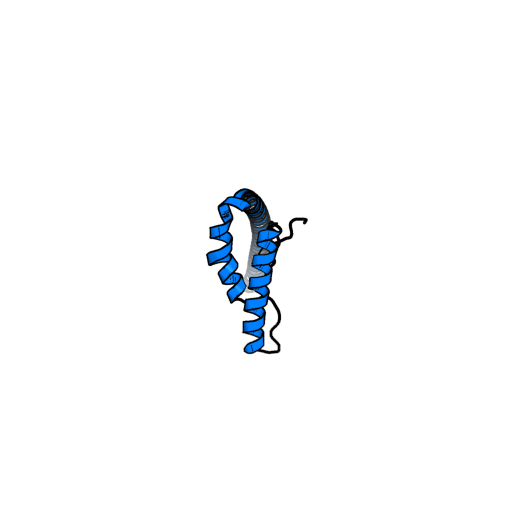 ALA A 1 100 ? -22.809 -5.638 30.909 1.00 97.38 100 ALA A CA 1
ATOM 823 C C . ALA A 1 100 ? -23.320 -5.184 32.286 1.00 97.38 100 ALA A C 1
ATOM 825 O O . ALA A 1 100 ? -24.097 -5.906 32.917 1.00 97.38 100 ALA A O 1
ATOM 826 N N . ASP A 1 101 ? -22.979 -3.960 32.694 1.00 97.81 101 ASP A N 1
ATOM 827 C CA . ASP A 1 101 ? -23.444 -3.348 33.939 1.00 97.81 101 ASP A CA 1
ATOM 828 C C . ASP A 1 101 ? -24.970 -3.237 33.985 1.00 97.81 1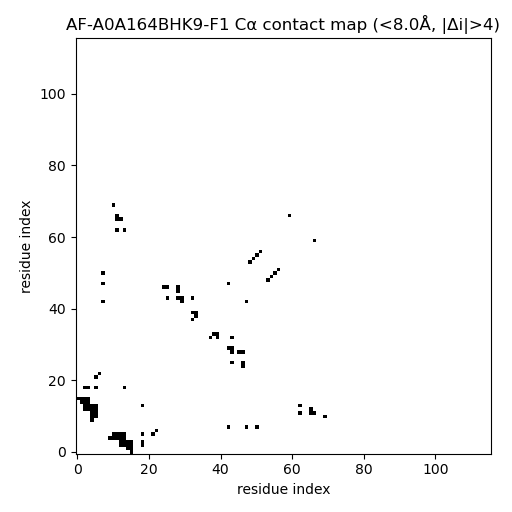01 ASP A C 1
ATOM 830 O O . ASP A 1 101 ? -25.608 -3.584 34.986 1.00 97.81 101 ASP A O 1
ATOM 834 N N . LEU A 1 102 ? -25.585 -2.760 32.897 1.00 97.62 102 LEU A N 1
ATOM 835 C CA . LEU A 1 102 ? -27.038 -2.651 32.809 1.00 97.62 102 LEU A CA 1
ATOM 836 C C . LEU A 1 102 ? -27.702 -4.030 32.889 1.00 97.62 102 LEU A C 1
ATOM 838 O O . LEU A 1 102 ? -28.665 -4.194 33.640 1.00 97.62 102 LEU A O 1
ATOM 842 N N . ARG A 1 103 ? -27.177 -5.028 32.166 1.00 97.69 103 ARG A N 1
ATOM 843 C CA . ARG A 1 103 ? -27.669 -6.411 32.226 1.00 97.69 103 ARG A CA 1
ATOM 844 C C . ARG A 1 103 ? -27.637 -6.936 33.658 1.00 97.69 103 ARG A C 1
ATOM 846 O O . ARG A 1 103 ? -28.628 -7.495 34.118 1.00 97.69 103 ARG A O 1
ATOM 85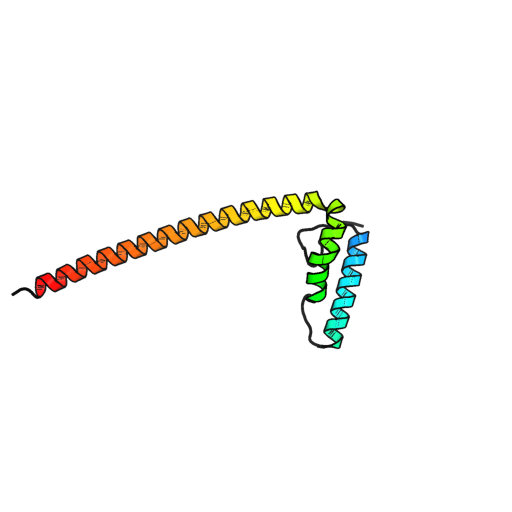3 N N . GLU A 1 104 ? -26.521 -6.766 34.363 1.00 97.62 104 GLU A N 1
ATOM 854 C CA . GLU A 1 104 ? -26.373 -7.263 35.731 1.00 97.62 104 GLU A CA 1
ATOM 855 C C . GLU A 1 104 ? -27.351 -6.576 36.690 1.00 97.62 104 GLU A C 1
ATOM 857 O O . GLU A 1 104 ? -28.025 -7.241 37.476 1.00 97.62 104 GLU A O 1
ATOM 862 N N . ARG A 1 105 ? -27.501 -5.249 36.585 1.00 96.81 105 ARG A N 1
ATOM 863 C CA . ARG A 1 105 ? -28.486 -4.497 37.376 1.00 96.81 105 ARG A CA 1
ATOM 864 C C . ARG A 1 105 ? -29.903 -5.008 37.148 1.00 96.81 105 ARG A C 1
ATOM 866 O O . ARG A 1 105 ? -30.627 -5.204 38.120 1.00 96.81 105 ARG A O 1
ATOM 873 N N . LEU A 1 106 ? -30.290 -5.224 35.891 1.00 96.88 106 LEU A N 1
ATOM 874 C CA . LEU A 1 106 ? -31.609 -5.748 35.544 1.00 96.88 106 LEU A CA 1
ATOM 875 C C . LEU A 1 106 ? -31.808 -7.172 36.076 1.00 96.88 106 LEU A C 1
ATOM 877 O O . LEU A 1 106 ? -32.868 -7.455 36.628 1.00 96.88 106 LEU A O 1
ATOM 881 N N . GLN A 1 107 ? -30.790 -8.034 35.991 1.00 96.25 107 GLN A N 1
ATOM 882 C CA . GLN A 1 107 ? -30.853 -9.393 36.537 1.00 96.25 107 GLN A CA 1
ATOM 883 C C . GLN A 1 107 ? -31.124 -9.378 38.045 1.00 96.25 107 GLN A C 1
ATOM 885 O O . GLN A 1 107 ? -32.061 -10.024 38.498 1.00 96.25 107 GLN A O 1
ATOM 890 N N . ARG A 1 108 ? -30.395 -8.556 38.813 1.00 95.25 108 ARG A N 1
ATOM 891 C CA . ARG A 1 108 ? -30.611 -8.444 40.267 1.00 95.25 108 ARG A CA 1
ATOM 892 C C . ARG A 1 108 ? -32.035 -8.003 40.625 1.00 95.25 108 ARG A C 1
ATOM 894 O O . ARG A 1 108 ? -32.558 -8.428 41.648 1.00 95.25 108 ARG A O 1
ATOM 901 N N . GLN A 1 109 ? -32.659 -7.142 39.814 1.00 95.19 109 GLN A N 1
ATOM 902 C CA . GLN A 1 109 ? -34.050 -6.719 40.034 1.00 95.19 109 GLN A CA 1
ATOM 903 C C . GLN A 1 109 ? -35.052 -7.852 39.790 1.00 95.19 109 GLN A C 1
ATOM 905 O O . GLN A 1 109 ? -36.067 -7.917 40.479 1.00 95.19 109 GLN A O 1
ATOM 910 N N . LEU A 1 110 ? -34.781 -8.732 38.821 1.00 93.88 110 LEU A N 1
ATOM 911 C CA . LEU A 1 110 ? -35.595 -9.926 38.597 1.00 93.88 110 LEU A CA 1
ATOM 912 C C . LEU A 1 110 ? -35.442 -10.904 39.763 1.00 93.88 110 LEU A C 1
ATOM 914 O O . LEU A 1 110 ? -36.447 -11.282 40.358 1.00 93.88 110 LEU A O 1
ATOM 918 N N . ASP A 1 111 ? -34.206 -11.206 40.160 1.00 93.56 111 ASP A N 1
ATOM 919 C CA . ASP A 1 111 ? -33.918 -12.149 41.247 1.00 93.56 111 ASP A CA 1
ATOM 920 C C . ASP A 1 111 ? -34.541 -11.687 42.580 1.00 93.56 111 ASP A C 1
ATOM 922 O O . ASP A 1 111 ? -35.117 -12.478 43.323 1.00 93.56 111 ASP A O 1
ATOM 926 N N . ALA A 1 112 ? -34.494 -10.380 42.871 1.00 87.81 112 ALA A N 1
ATOM 927 C CA . ALA A 1 112 ? -35.106 -9.800 44.069 1.00 87.81 112 ALA A CA 1
ATOM 928 C C . ALA A 1 112 ? -36.642 -9.888 44.079 1.00 87.81 112 ALA A C 1
ATOM 930 O O . ALA A 1 112 ? -37.248 -9.858 45.146 1.00 87.81 112 ALA A O 1
ATOM 931 N N . ARG A 1 113 ? -37.278 -9.977 42.905 1.00 78.38 113 ARG A N 1
ATOM 932 C CA . ARG A 1 113 ? -38.736 -10.090 42.761 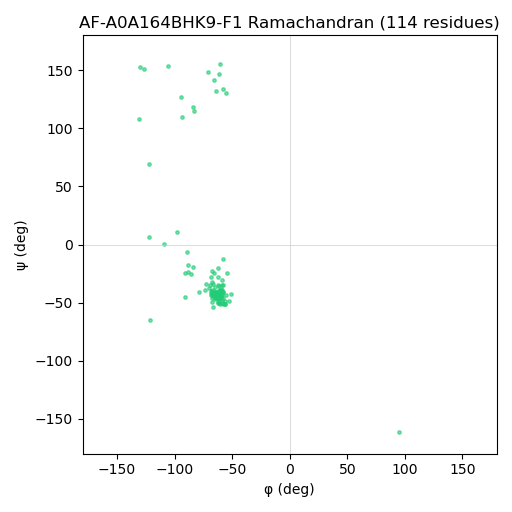1.00 78.38 113 ARG A CA 1
ATOM 933 C C . ARG A 1 113 ? -39.230 -11.534 42.891 1.00 78.38 113 ARG A C 1
ATOM 935 O O . ARG A 1 113 ? -40.414 -11.742 43.141 1.00 78.38 113 ARG A O 1
ATOM 942 N N . GLU A 1 114 ? -38.344 -12.510 42.711 1.00 68.31 114 GLU A N 1
ATOM 943 C CA . GLU A 1 114 ? -38.635 -13.945 42.832 1.00 68.31 114 GLU A CA 1
ATOM 944 C C . GLU A 1 114 ? -38.446 -14.487 44.262 1.00 68.31 114 GLU A C 1
ATOM 946 O O . GLU A 1 114 ? -38.814 -15.629 44.536 1.00 68.31 114 GLU A O 1
ATOM 951 N N . LEU A 1 115 ? -37.922 -13.674 45.188 1.00 54.53 115 LEU A N 1
ATOM 952 C CA . LEU A 1 115 ? -37.859 -13.985 46.619 1.00 54.53 115 LEU A CA 1
ATOM 953 C C . LEU A 1 115 ? -39.208 -13.639 47.300 1.00 54.53 115 LEU A C 1
ATOM 955 O O . LEU A 1 115 ? -39.578 -12.463 47.301 1.00 54.53 115 LEU A O 1
ATOM 959 N N . PRO A 1 116 ? -39.954 -14.633 47.832 1.00 56.06 116 PRO A N 1
ATOM 960 C CA . PRO A 1 116 ? -41.252 -14.441 48.492 1.00 56.06 116 PRO A CA 1
ATOM 961 C C . PRO A 1 116 ? -41.167 -13.779 49.874 1.00 56.06 116 PRO A C 1
ATOM 963 O O . PRO A 1 116 ? -40.124 -13.924 50.554 1.00 56.06 116 PRO A O 1
#

Solvent-accessible surface area (backbone atoms only — not comparable to full-atom values): 6638 Å² total; per-residue (Å²): 126,74,67,44,56,33,91,90,44,70,86,45,70,33,51,54,73,54,46,52,56,52,50,55,48,44,52,52,41,41,53,58,46,39,73,77,35,80,81,67,79,86,79,46,64,71,44,52,50,41,40,66,76,45,49,46,69,76,44,32,93,82,43,46,68,62,51,52,53,49,48,55,52,49,53,52,51,50,55,52,52,51,52,53,48,51,52,52,50,50,56,52,50,54,53,50,49,54,51,51,53,50,52,52,55,52,49,53,56,52,58,63,67,71,57,131

Foldseek 3Di:
DAWAAQPLRRQFTDDPVVVVVLVVVQVVQVVVVCVVPVPDDDGRPVSNCCVPVPVCVVCCVVRVVSVVVVVVVVVVVVVVVVVVVVVVVVVVVVVVVVVVVVVVVVVVVVVVVPPD